Protein AF-A0A6B3F3P3-F1 (afdb_monomer_lite)

Radius of gyration: 19.7 Å; chains: 1; bounding box: 44×23×44 Å

Structure (mmCIF, N/CA/C/O backbone):
data_AF-A0A6B3F3P3-F1
#
_entry.id   AF-A0A6B3F3P3-F1
#
loop_
_atom_site.group_PDB
_atom_site.id
_atom_site.type_symbol
_atom_site.label_atom_id
_atom_site.label_alt_id
_atom_site.label_comp_id
_atom_site.label_asym_id
_atom_site.label_entity_id
_atom_site.label_seq_id
_atom_site.pdbx_PDB_ins_code
_atom_site.Cartn_x
_atom_site.Cartn_y
_atom_site.Cartn_z
_atom_site.occupancy
_atom_site.B_iso_or_equiv
_atom_site.auth_seq_id
_atom_site.auth_comp_id
_atom_site.auth_asym_id
_atom_site.auth_atom_id
_atom_site.pdbx_PDB_model_num
ATOM 1 N N . LEU A 1 1 ? -13.149 -5.753 15.448 1.00 90.19 1 LEU A N 1
ATOM 2 C CA . LEU A 1 1 ? -12.655 -4.437 14.979 1.00 90.19 1 LEU A CA 1
ATOM 3 C C . LEU A 1 1 ? -13.791 -3.504 14.551 1.00 90.19 1 LEU A C 1
ATOM 5 O O . LEU A 1 1 ? -13.904 -2.436 15.133 1.00 90.19 1 LEU A O 1
ATOM 9 N N . LEU A 1 2 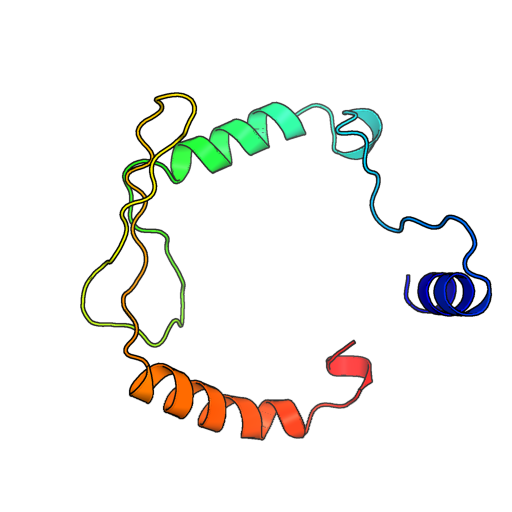? -14.680 -3.911 13.632 1.00 94.25 2 LEU A N 1
ATOM 10 C CA . LEU A 1 2 ? -15.716 -3.032 13.054 1.00 94.25 2 LEU A CA 1
ATOM 11 C C . LEU A 1 2 ? -16.612 -2.292 14.071 1.00 94.25 2 LEU A C 1
ATOM 13 O O . LEU A 1 2 ? -16.831 -1.096 13.925 1.00 94.25 2 LEU A O 1
ATOM 17 N N . ARG A 1 3 ? -17.099 -2.967 15.124 1.00 95.38 3 ARG A N 1
ATOM 18 C CA . ARG A 1 3 ? -17.947 -2.323 16.152 1.00 95.38 3 ARG A CA 1
ATOM 19 C C . ARG A 1 3 ? -17.211 -1.219 16.918 1.00 95.38 3 ARG A C 1
ATOM 21 O O . ARG A 1 3 ? -17.734 -0.120 17.037 1.00 95.38 3 ARG A O 1
ATOM 28 N N . ALA A 1 4 ? -15.990 -1.507 17.373 1.00 94.69 4 ALA A N 1
ATOM 29 C CA . ALA A 1 4 ? -15.160 -0.537 18.087 1.00 94.69 4 ALA A CA 1
ATOM 30 C C . ALA A 1 4 ? -14.804 0.666 17.197 1.00 94.69 4 ALA A C 1
ATOM 32 O O . ALA A 1 4 ? -14.849 1.804 17.653 1.00 94.69 4 ALA A O 1
ATOM 33 N N . ALA A 1 5 ? -14.539 0.430 15.906 1.00 96.38 5 ALA A N 1
ATOM 34 C CA . ALA A 1 5 ? -14.321 1.503 14.940 1.00 96.38 5 ALA A CA 1
ATOM 35 C C . ALA A 1 5 ? -15.572 2.385 14.752 1.00 96.38 5 ALA A C 1
ATOM 37 O O . ALA A 1 5 ? -15.458 3.608 14.729 1.00 96.38 5 ALA A O 1
ATOM 38 N N . ALA A 1 6 ? -16.769 1.792 14.657 1.00 96.56 6 ALA A N 1
ATOM 39 C CA . ALA A 1 6 ? -18.020 2.544 14.529 1.00 96.56 6 ALA A CA 1
ATOM 40 C C . ALA A 1 6 ? -18.298 3.431 15.756 1.00 96.56 6 ALA A C 1
ATOM 42 O O . ALA A 1 6 ? -18.685 4.590 15.611 1.00 96.56 6 ALA A O 1
ATOM 43 N N . GLU A 1 7 ? -18.046 2.913 16.958 1.00 97.56 7 GLU A N 1
ATOM 44 C CA . GLU A 1 7 ? -18.172 3.670 18.205 1.00 97.56 7 GLU A CA 1
ATOM 45 C C . GLU A 1 7 ? -17.151 4.809 18.294 1.00 97.56 7 GLU A C 1
ATOM 47 O O . GLU A 1 7 ? -17.512 5.936 18.636 1.00 97.56 7 GLU A O 1
ATOM 52 N N . ALA A 1 8 ? -15.895 4.561 17.917 1.00 97.50 8 ALA A N 1
ATOM 53 C CA . ALA A 1 8 ? -14.864 5.593 17.870 1.00 97.50 8 ALA A CA 1
ATOM 54 C C . ALA A 1 8 ? -15.211 6.724 16.887 1.00 97.50 8 ALA A C 1
ATOM 56 O O . ALA A 1 8 ? -14.997 7.893 17.195 1.00 97.50 8 ALA A O 1
ATOM 57 N N . ILE A 1 9 ? -15.796 6.408 15.726 1.00 97.56 9 ILE A N 1
ATOM 58 C CA . ILE A 1 9 ? -16.252 7.419 14.758 1.00 97.56 9 ILE A CA 1
ATOM 59 C C . ILE A 1 9 ? -17.398 8.261 15.337 1.00 97.56 9 ILE A C 1
ATOM 61 O O . ILE A 1 9 ? -17.395 9.483 15.177 1.00 97.56 9 ILE A O 1
ATOM 65 N N . ALA A 1 10 ? -18.357 7.624 16.017 1.00 98.12 10 ALA A N 1
ATOM 66 C CA . ALA A 1 10 ? -19.496 8.303 16.631 1.00 98.12 10 ALA A CA 1
ATOM 67 C C . ALA A 1 10 ? -19.088 9.207 17.806 1.00 98.12 10 ALA A C 1
ATOM 69 O O . ALA A 1 10 ? -19.578 10.326 17.930 1.00 98.12 10 ALA A O 1
ATOM 70 N N . THR A 1 11 ? -18.186 8.730 18.661 1.00 97.94 11 THR A N 1
ATOM 71 C CA . THR A 1 11 ? -17.779 9.424 19.895 1.00 97.94 11 THR A CA 1
ATOM 72 C C . THR A 1 11 ? -16.598 10.365 19.696 1.00 97.94 11 THR A C 1
ATOM 74 O O . THR A 1 11 ? -16.401 11.282 20.489 1.00 97.94 11 THR A O 1
ATOM 77 N N . ARG A 1 12 ? -15.805 10.142 18.641 1.00 97.25 12 ARG A N 1
ATOM 78 C CA . ARG A 1 12 ? -14.525 10.813 18.367 1.00 97.25 12 ARG A CA 1
ATOM 79 C C . ARG A 1 12 ? -13.499 10.676 19.499 1.00 97.25 12 ARG A C 1
ATOM 81 O O . ARG A 1 12 ? -12.592 11.500 19.604 1.00 97.25 12 ARG A O 1
ATOM 88 N N . GLY A 1 13 ? -13.635 9.643 20.332 1.00 95.56 13 GLY A N 1
ATOM 89 C CA . GLY A 1 13 ? -12.638 9.283 21.336 1.00 95.56 13 GLY A CA 1
ATOM 90 C C . GLY A 1 13 ? -11.366 8.710 20.707 1.00 95.56 13 GLY A C 1
ATOM 91 O O . GLY A 1 13 ? -11.342 8.339 19.531 1.00 95.56 13 GLY A O 1
ATOM 92 N N . PHE A 1 14 ? -10.297 8.617 21.499 1.00 95.19 14 PHE A N 1
ATOM 93 C CA . PHE A 1 14 ? -9.076 7.957 21.048 1.00 95.19 14 PHE A CA 1
ATOM 94 C C . PHE A 1 14 ? -9.321 6.458 20.840 1.00 95.19 14 PHE A C 1
ATOM 96 O O . PHE A 1 14 ? -9.777 5.755 21.741 1.00 95.19 14 PHE A O 1
ATOM 103 N N . HIS A 1 15 ? -8.983 5.968 19.651 1.00 96.31 15 HIS A N 1
ATOM 104 C CA . HIS A 1 15 ? -9.044 4.559 19.297 1.00 96.31 15 HIS A CA 1
ATOM 105 C C . HIS A 1 15 ? -7.985 4.252 18.238 1.00 96.31 15 HIS A C 1
ATOM 107 O O . HIS A 1 15 ? -7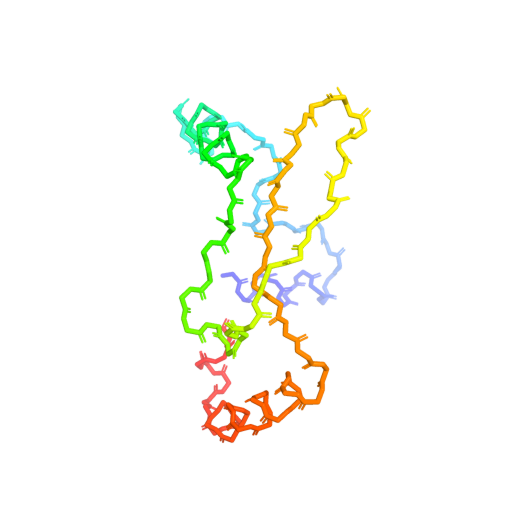.906 4.948 17.227 1.00 96.31 15 HIS A O 1
ATOM 113 N N . SER A 1 16 ? -7.225 3.172 18.434 1.00 95.62 16 SER A N 1
ATOM 114 C CA . SER A 1 16 ? -6.405 2.567 17.386 1.00 95.62 16 SER A CA 1
ATOM 115 C C . SER A 1 16 ? -6.558 1.050 17.421 1.00 95.62 16 SER A C 1
ATOM 117 O O . SER A 1 16 ? -6.344 0.420 18.456 1.00 95.62 16 SER A O 1
ATOM 119 N N . ALA A 1 17 ? -6.933 0.461 16.286 1.00 95.44 17 ALA A N 1
ATOM 120 C CA . ALA A 1 17 ? -7.002 -0.990 16.119 1.00 95.44 17 ALA A CA 1
ATOM 121 C C . ALA A 1 17 ? -5.617 -1.632 15.935 1.00 95.44 17 ALA A C 1
ATOM 123 O O . ALA A 1 17 ? -5.468 -2.834 16.148 1.00 95.44 17 ALA A O 1
ATOM 124 N N . TYR A 1 18 ? -4.623 -0.836 15.531 1.00 95.12 18 TYR A N 1
ATOM 125 C CA . TYR A 1 18 ? -3.287 -1.295 15.173 1.00 95.12 18 TYR A CA 1
ATOM 126 C C . TYR A 1 18 ? -2.257 -0.574 16.054 1.00 95.12 18 TYR A C 1
ATOM 128 O O . TYR A 1 18 ? -2.217 0.660 16.043 1.00 95.12 18 TYR A O 1
ATOM 136 N N . PRO A 1 19 ? -1.449 -1.294 16.850 1.00 93.94 19 PRO A N 1
ATOM 137 C CA . PRO A 1 19 ? -0.485 -0.654 17.738 1.00 93.94 19 PRO A CA 1
ATOM 138 C C . PRO A 1 19 ? 0.573 0.138 16.961 1.00 93.94 19 PRO A C 1
ATOM 140 O O . PRO A 1 19 ? 1.234 -0.391 16.072 1.00 93.94 19 PRO A O 1
ATOM 143 N N . GLU A 1 20 ? 0.761 1.401 17.327 1.00 94.00 20 GLU A N 1
ATOM 144 C CA . GLU A 1 20 ? 1.714 2.304 16.666 1.00 94.00 20 GLU A CA 1
ATOM 145 C C . GLU A 1 20 ? 3.177 2.034 17.048 1.00 94.00 20 GLU A C 1
ATOM 147 O O . GLU A 1 20 ? 4.088 2.298 16.267 1.00 94.00 20 GLU A O 1
ATOM 152 N N . SER A 1 21 ? 3.411 1.499 18.250 1.00 93.00 21 SER A N 1
ATOM 153 C CA . SER A 1 21 ? 4.756 1.205 18.737 1.00 93.00 21 SER A CA 1
ATOM 154 C C . SER A 1 21 ? 5.311 -0.024 18.021 1.00 93.00 21 SER A C 1
ATOM 156 O O . SER A 1 21 ? 4.687 -1.082 18.130 1.00 93.00 21 SER A O 1
ATOM 158 N N . PRO A 1 22 ? 6.501 0.037 17.390 1.00 90.56 22 PRO A N 1
ATOM 159 C CA . PRO A 1 22 ? 7.157 -1.115 16.764 1.00 90.56 22 PRO A CA 1
ATOM 160 C C . PRO A 1 22 ? 7.736 -2.095 17.807 1.00 90.56 22 PRO A C 1
ATOM 162 O O . PRO A 1 22 ? 8.762 -2.733 17.583 1.00 90.56 22 PRO A O 1
ATOM 165 N N . SER A 1 23 ? 7.111 -2.188 18.985 1.00 92.88 23 SER A N 1
ATOM 166 C CA . SER A 1 23 ? 7.563 -3.016 20.092 1.00 92.88 23 SER A CA 1
ATOM 167 C C . SER A 1 23 ? 7.569 -4.488 19.705 1.00 92.88 23 SER A C 1
ATOM 169 O O . SER A 1 23 ? 6.578 -5.033 19.213 1.00 92.88 23 SER A O 1
ATOM 171 N N . LYS A 1 24 ? 8.665 -5.162 20.046 1.00 92.56 24 LYS A N 1
ATOM 172 C CA . LYS A 1 24 ? 8.802 -6.613 19.923 1.00 92.56 24 LYS A CA 1
ATOM 173 C C . LYS A 1 24 ? 7.750 -7.377 20.725 1.00 92.56 24 LYS A C 1
ATOM 175 O O . LYS A 1 24 ? 7.312 -8.439 20.304 1.00 92.56 24 LYS A O 1
ATOM 180 N N . SER A 1 25 ? 7.261 -6.796 21.823 1.00 92.56 25 SER A N 1
ATOM 181 C CA . SER A 1 25 ? 6.148 -7.373 22.587 1.00 92.56 25 SER A CA 1
ATOM 182 C C . SER A 1 25 ? 4.834 -7.443 21.799 1.00 92.56 25 SER A C 1
ATOM 184 O O . SER A 1 25 ? 3.970 -8.243 22.140 1.00 92.56 25 SER A O 1
ATOM 186 N N . VAL A 1 26 ? 4.674 -6.610 20.765 1.00 91.88 26 VAL A N 1
ATOM 187 C CA . VAL A 1 26 ? 3.491 -6.578 19.897 1.00 91.88 26 VAL A CA 1
ATOM 188 C C . VAL A 1 26 ? 3.723 -7.404 18.637 1.00 91.88 26 VAL A C 1
ATOM 190 O O . VAL A 1 26 ? 2.875 -8.207 18.259 1.00 91.88 26 VAL A O 1
ATOM 193 N N . TYR A 1 27 ? 4.859 -7.182 17.977 1.00 93.50 27 TYR A N 1
ATOM 194 C CA . TYR A 1 27 ? 5.125 -7.718 16.642 1.00 93.50 27 TYR A CA 1
ATOM 195 C C . TYR A 1 27 ? 5.957 -9.009 16.647 1.00 93.50 27 TYR A C 1
ATOM 197 O O . TYR A 1 27 ? 6.057 -9.669 15.617 1.00 93.50 27 TYR A O 1
ATOM 205 N N . GLY A 1 28 ? 6.508 -9.402 17.796 1.00 94.81 28 GLY A N 1
ATOM 206 C CA . GLY A 1 28 ? 7.416 -10.536 17.952 1.00 94.81 28 GLY A CA 1
ATOM 207 C C . GLY A 1 28 ? 8.888 -10.119 17.927 1.00 94.81 28 GLY A C 1
ATOM 208 O O . GLY A 1 28 ? 9.266 -9.110 17.329 1.00 94.81 28 GLY A O 1
ATOM 209 N N . GLU A 1 29 ? 9.734 -10.919 18.576 1.00 95.69 29 GLU A N 1
ATOM 210 C CA . GL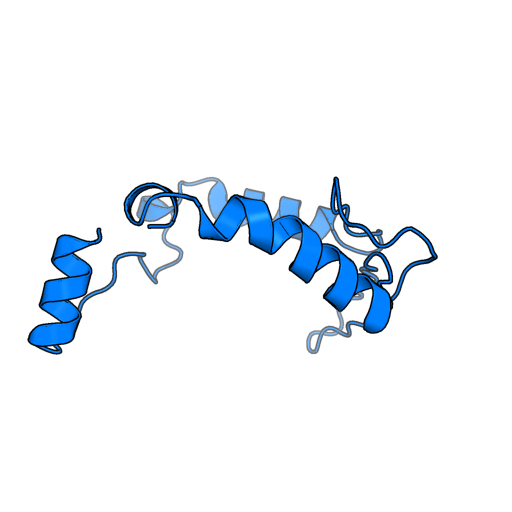U A 1 29 ? 11.154 -10.594 18.771 1.00 95.69 29 GLU A CA 1
ATOM 211 C C . GLU A 1 29 ? 11.944 -10.459 17.463 1.00 95.69 29 GLU A C 1
ATOM 213 O O . GLU A 1 29 ? 12.826 -9.603 17.353 1.00 95.69 29 GLU A O 1
ATOM 218 N N . GLU A 1 30 ? 11.590 -11.269 16.466 1.00 95.94 30 GLU A N 1
ATOM 219 C CA . GLU A 1 30 ? 12.276 -11.360 15.174 1.00 95.94 30 GLU A CA 1
ATOM 220 C C . GLU A 1 30 ? 11.707 -10.406 14.111 1.00 95.94 30 GLU A C 1
ATOM 222 O O . GLU A 1 30 ? 12.275 -10.284 13.023 1.00 95.94 30 GLU A O 1
ATOM 227 N N . ALA A 1 31 ? 10.591 -9.721 14.391 1.00 95.12 31 ALA A N 1
ATOM 228 C CA . ALA A 1 31 ? 9.887 -8.911 13.398 1.00 95.12 31 ALA A CA 1
ATOM 229 C C . ALA A 1 31 ? 10.719 -7.762 12.803 1.00 95.12 31 ALA A C 1
ATOM 231 O O . ALA A 1 31 ? 10.653 -7.584 11.584 1.00 95.12 31 ALA A O 1
ATOM 232 N N . PRO A 1 32 ? 11.535 -7.012 13.577 1.00 95.25 32 PRO A N 1
ATOM 233 C CA . PRO A 1 32 ? 12.378 -5.963 13.005 1.00 95.25 32 PRO A CA 1
ATOM 234 C C . PRO A 1 32 ? 13.357 -6.505 11.957 1.00 95.25 32 PRO A C 1
ATOM 236 O O . PRO A 1 32 ? 13.444 -5.980 10.847 1.00 95.25 32 PRO A O 1
ATOM 239 N N . GLU A 1 33 ? 14.043 -7.604 12.274 1.00 97.00 33 GLU A N 1
ATOM 240 C CA . GLU A 1 33 ? 15.024 -8.204 11.369 1.00 97.00 33 GLU A CA 1
ATOM 241 C C . GLU A 1 33 ? 14.352 -8.875 10.167 1.00 97.00 33 GLU A C 1
ATOM 243 O O . GLU A 1 33 ? 14.845 -8.786 9.043 1.00 97.00 33 GLU A O 1
ATOM 248 N N . ALA A 1 34 ? 13.210 -9.539 10.375 1.00 97.38 34 ALA A N 1
ATOM 249 C CA . ALA A 1 34 ? 12.431 -10.127 9.291 1.00 97.38 34 ALA A CA 1
ATOM 250 C C . ALA A 1 34 ? 11.921 -9.056 8.315 1.00 97.38 34 ALA A C 1
ATOM 252 O O . ALA A 1 34 ? 12.005 -9.253 7.101 1.00 97.38 34 ALA A O 1
ATOM 253 N N . GLY A 1 35 ? 11.455 -7.914 8.830 1.00 97.31 35 GLY A N 1
ATOM 254 C CA . GLY A 1 35 ? 11.034 -6.767 8.027 1.00 97.31 35 GLY A CA 1
ATOM 255 C C . GLY A 1 35 ? 12.183 -6.181 7.211 1.00 97.31 35 GLY A C 1
ATOM 256 O O . GLY A 1 35 ? 12.032 -5.956 6.010 1.00 97.31 35 GLY A O 1
ATOM 257 N N . GLU A 1 36 ? 13.359 -6.015 7.821 1.00 97.75 36 GLU A N 1
ATOM 258 C CA . GLU A 1 36 ? 14.553 -5.560 7.106 1.00 97.75 36 GLU A CA 1
ATOM 259 C C . GLU A 1 36 ? 14.966 -6.542 6.002 1.00 97.75 36 GLU A C 1
ATOM 261 O O . GLU A 1 36 ? 15.226 -6.124 4.873 1.00 97.75 36 GLU A O 1
ATOM 266 N N . ARG A 1 37 ? 14.985 -7.852 6.283 1.00 98.31 37 ARG A N 1
ATOM 267 C CA . ARG A 1 37 ? 15.285 -8.881 5.272 1.00 98.31 37 ARG A CA 1
ATOM 268 C C . ARG A 1 37 ? 14.284 -8.851 4.118 1.00 98.31 37 ARG A C 1
ATOM 270 O O . ARG A 1 37 ? 14.699 -8.922 2.962 1.00 98.31 37 ARG A O 1
ATOM 277 N N . ALA A 1 38 ? 12.992 -8.720 4.416 1.00 97.88 38 ALA A N 1
ATOM 278 C CA . ALA A 1 38 ? 11.945 -8.625 3.403 1.00 97.88 38 ALA A CA 1
ATOM 279 C C . ALA A 1 38 ? 12.117 -7.375 2.527 1.00 97.88 38 ALA A C 1
ATOM 281 O O . ALA A 1 38 ? 12.080 -7.481 1.304 1.00 97.88 38 ALA A O 1
ATOM 282 N N . PHE A 1 39 ? 12.386 -6.213 3.131 1.00 97.81 39 PHE A N 1
ATOM 283 C CA . PHE A 1 39 ? 12.674 -4.976 2.403 1.00 97.81 39 PHE A CA 1
ATOM 284 C C . PHE A 1 39 ? 13.912 -5.112 1.512 1.00 97.81 39 PHE A C 1
ATOM 286 O O . PHE A 1 39 ? 13.848 -4.826 0.318 1.00 97.81 39 PHE A O 1
ATOM 293 N N . ARG A 1 40 ? 15.028 -5.599 2.066 1.00 97.69 40 ARG A N 1
ATOM 294 C CA . ARG A 1 40 ? 16.280 -5.786 1.320 1.00 97.69 40 ARG A CA 1
ATOM 295 C C . ARG A 1 40 ? 16.121 -6.746 0.157 1.00 97.69 40 ARG A C 1
ATOM 297 O O . ARG A 1 40 ? 16.759 -6.543 -0.868 1.00 97.69 40 ARG A O 1
ATOM 304 N N . ALA A 1 41 ? 15.272 -7.763 0.301 1.00 97.81 41 ALA A N 1
ATOM 305 C CA . ALA A 1 41 ? 14.969 -8.651 -0.802 1.00 97.81 41 ALA A CA 1
ATOM 306 C C . ALA A 1 41 ? 14.381 -7.862 -1.981 1.00 97.81 41 ALA A C 1
ATOM 308 O O . ALA A 1 41 ? 14.767 -8.120 -3.103 1.00 97.81 41 ALA A O 1
ATOM 309 N N . LEU A 1 42 ? 13.516 -6.871 -1.774 1.00 97.19 42 LEU A N 1
ATOM 310 C CA . LEU A 1 42 ? 12.882 -6.143 -2.882 1.00 97.19 42 LEU A CA 1
ATOM 311 C C . LEU A 1 42 ? 13.846 -5.273 -3.707 1.00 97.19 42 LEU A C 1
ATOM 313 O O . LEU A 1 42 ? 13.537 -4.976 -4.859 1.00 97.19 42 LEU A O 1
ATOM 317 N N . LEU A 1 43 ? 14.988 -4.874 -3.144 1.00 97.81 43 LEU A N 1
ATOM 318 C CA . LEU A 1 43 ? 15.924 -3.945 -3.779 1.00 97.81 43 LEU A CA 1
ATOM 319 C C . LEU A 1 43 ? 16.515 -4.506 -5.072 1.00 97.81 43 LEU A C 1
ATOM 321 O O . LEU A 1 43 ? 16.852 -5.681 -5.151 1.00 97.81 43 LEU A O 1
ATOM 325 N N . GLU A 1 44 ? 16.705 -3.625 -6.054 1.00 96.94 44 GLU A N 1
ATOM 326 C CA . GLU A 1 44 ? 17.335 -3.902 -7.351 1.00 96.94 44 GLU A CA 1
ATOM 327 C C . GLU A 1 44 ? 16.633 -4.995 -8.173 1.00 96.94 44 GLU A C 1
ATOM 329 O O . GLU A 1 44 ? 17.237 -5.596 -9.064 1.00 96.94 44 GLU A O 1
ATOM 334 N N . ARG A 1 45 ? 15.353 -5.261 -7.885 1.00 95.44 45 ARG A N 1
ATOM 335 C CA . ARG A 1 45 ? 14.565 -6.304 -8.542 1.00 95.44 45 ARG A CA 1
ATOM 336 C C . ARG A 1 45 ? 13.202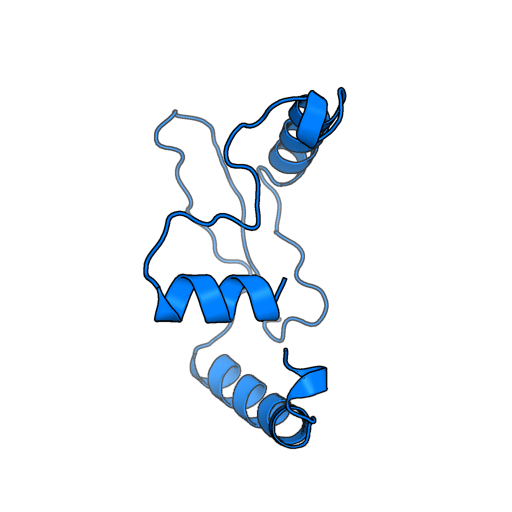 -5.789 -9.004 1.00 95.44 45 ARG A C 1
ATOM 338 O O . ARG A 1 45 ? 12.660 -4.843 -8.429 1.00 95.44 45 ARG A O 1
ATOM 345 N N . PRO A 1 46 ? 12.606 -6.431 -10.020 1.00 94.81 46 PRO A N 1
ATOM 346 C CA . PRO A 1 46 ? 11.184 -6.293 -10.283 1.00 94.81 46 PRO A CA 1
ATOM 347 C C . PRO A 1 46 ? 10.357 -6.738 -9.070 1.00 94.81 46 PRO A C 1
ATOM 349 O O . PRO A 1 46 ? 10.650 -7.752 -8.433 1.00 94.81 46 PRO A O 1
ATOM 352 N N . PHE A 1 47 ? 9.321 -5.972 -8.749 1.00 94.81 47 PHE A N 1
ATOM 353 C CA . PHE A 1 47 ? 8.312 -6.326 -7.769 1.00 94.81 47 PHE A CA 1
ATOM 354 C C . PHE A 1 47 ? 7.254 -7.199 -8.444 1.00 94.81 47 PHE A C 1
ATOM 356 O O . PHE A 1 47 ? 6.536 -6.760 -9.346 1.00 94.81 47 PHE A O 1
ATOM 363 N N . GLU A 1 48 ? 7.147 -8.439 -7.984 1.00 91.38 48 GLU A N 1
ATOM 364 C CA . GLU A 1 48 ? 6.204 -9.414 -8.520 1.00 91.38 48 GLU A CA 1
ATOM 365 C C . GLU A 1 48 ? 4.768 -9.077 -8.092 1.00 91.38 48 GLU A C 1
ATOM 367 O O . GLU A 1 48 ? 4.449 -9.039 -6.902 1.00 91.38 48 GLU A O 1
ATOM 372 N N . LEU A 1 49 ? 3.879 -8.878 -9.068 1.00 91.50 49 LEU A N 1
ATOM 373 C CA . LEU A 1 49 ? 2.435 -8.743 -8.851 1.00 91.50 49 LEU A CA 1
ATOM 374 C C . LEU A 1 49 ? 1.694 -9.849 -9.614 1.00 91.50 49 LEU A C 1
ATOM 376 O O . LEU A 1 49 ? 1.257 -9.635 -10.748 1.00 91.50 49 LEU A O 1
ATOM 380 N N . PRO A 1 50 ? 1.538 -11.045 -9.017 1.00 90.38 50 PRO A N 1
ATOM 381 C CA . PRO A 1 50 ? 0.837 -12.149 -9.659 1.00 90.38 50 PRO A CA 1
ATOM 382 C C . PRO A 1 50 ? -0.602 -11.773 -10.028 1.00 90.38 50 PRO A C 1
ATOM 384 O O . PRO A 1 50 ? -1.348 -11.237 -9.210 1.00 90.38 50 PRO A O 1
ATOM 387 N N . GLY A 1 51 ? -1.002 -12.065 -11.267 1.00 87.19 51 GLY A N 1
ATOM 388 C CA . GLY A 1 51 ? -2.336 -11.732 -11.779 1.00 87.19 51 GLY A CA 1
ATOM 389 C C . GLY A 1 51 ? -2.533 -10.255 -12.139 1.00 87.19 51 GLY A C 1
ATOM 390 O O . GLY A 1 51 ? -3.654 -9.849 -12.449 1.00 87.19 51 GLY A O 1
ATOM 391 N N . HIS A 1 52 ? -1.472 -9.444 -12.110 1.00 90.56 52 HIS A N 1
ATOM 392 C CA . HIS A 1 52 ? -1.516 -8.078 -12.613 1.00 90.56 52 HIS A CA 1
ATOM 393 C C . HIS A 1 52 ? -1.657 -8.072 -14.146 1.00 90.56 52 HIS A C 1
ATOM 395 O O . HIS A 1 52 ? -0.937 -8.805 -14.819 1.00 90.56 52 HIS A O 1
ATOM 401 N N . PRO A 1 53 ? -2.548 -7.241 -14.720 1.00 88.19 53 PRO A N 1
ATOM 402 C CA . PRO A 1 53 ? -2.824 -7.247 -16.160 1.00 88.19 53 PRO A CA 1
ATOM 403 C C . PRO A 1 53 ? -1.712 -6.620 -17.009 1.00 88.19 53 PRO A C 1
ATOM 405 O O . PRO A 1 53 ? -1.746 -6.717 -18.225 1.00 88.19 53 PRO A O 1
ATOM 408 N N . GLY A 1 54 ? -0.760 -5.918 -16.392 1.00 78.69 54 GLY A N 1
ATOM 409 C CA . GLY A 1 54 ? 0.344 -5.289 -17.110 1.00 78.69 54 GLY A CA 1
ATOM 410 C C . GLY A 1 54 ? 1.389 -6.316 -17.530 1.00 78.69 54 GLY A C 1
ATOM 411 O O . GLY A 1 54 ? 2.104 -6.828 -16.673 1.00 78.69 54 GLY A O 1
ATOM 412 N N . GLU A 1 55 ? 1.493 -6.579 -18.832 1.00 66.94 55 GLU A N 1
ATOM 413 C CA . GLU A 1 55 ? 2.410 -7.584 -19.400 1.00 66.94 55 GLU A CA 1
ATOM 414 C C . GLU A 1 55 ? 3.611 -6.969 -20.150 1.00 66.94 55 GLU A C 1
ATOM 416 O O . GLU A 1 55 ? 4.571 -7.666 -20.477 1.00 66.94 55 GLU A O 1
ATOM 421 N N . ALA A 1 56 ? 3.606 -5.656 -20.417 1.00 66.19 56 ALA A N 1
ATOM 422 C CA . ALA A 1 56 ? 4.578 -5.014 -21.308 1.00 66.19 56 ALA A CA 1
ATOM 42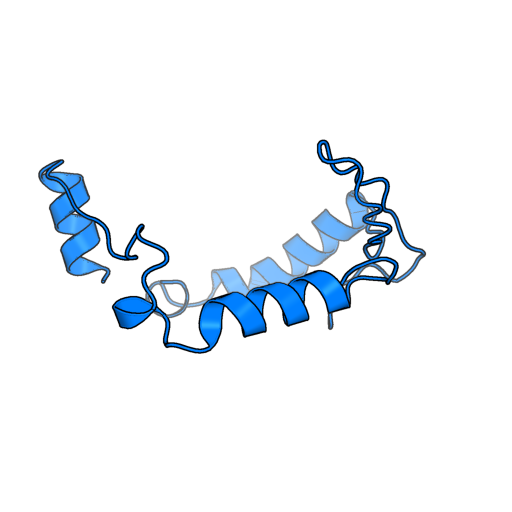3 C C . ALA A 1 56 ? 5.544 -4.062 -20.578 1.00 66.19 56 ALA A C 1
ATOM 425 O O . ALA A 1 56 ? 5.339 -2.846 -20.525 1.00 66.19 56 ALA A O 1
ATOM 426 N N . GLY A 1 57 ? 6.657 -4.619 -20.098 1.00 79.62 57 GLY A N 1
ATOM 427 C CA . GLY A 1 57 ? 7.796 -3.872 -19.558 1.00 79.62 57 GLY A CA 1
ATOM 428 C C . GLY A 1 57 ? 7.657 -3.475 -18.088 1.00 79.62 57 GLY A C 1
ATOM 429 O O . GLY A 1 57 ? 6.605 -3.631 -17.470 1.00 79.62 57 GLY A O 1
ATOM 430 N N . ALA A 1 58 ? 8.746 -2.949 -17.532 1.00 89.75 58 ALA A N 1
ATOM 431 C CA . ALA A 1 58 ? 8.820 -2.512 -16.145 1.00 89.75 58 ALA A CA 1
ATOM 432 C C . ALA A 1 58 ? 9.070 -0.999 -16.061 1.00 89.75 58 ALA A C 1
ATOM 434 O O . ALA A 1 58 ? 9.717 -0.416 -16.935 1.00 89.75 58 ALA A O 1
ATOM 435 N N . VAL A 1 59 ? 8.538 -0.360 -15.023 1.00 94.12 59 VAL A N 1
ATOM 436 C CA . VAL A 1 59 ? 8.747 1.060 -14.709 1.00 94.12 59 VAL A CA 1
ATOM 437 C C . VAL A 1 59 ? 9.215 1.200 -13.267 1.00 94.12 59 VAL A C 1
ATOM 439 O O . VAL A 1 59 ? 8.738 0.483 -12.397 1.00 94.12 59 VAL A O 1
ATOM 442 N N . GLY A 1 60 ? 10.128 2.119 -12.990 1.00 94.75 60 GLY A N 1
ATOM 443 C CA . GLY A 1 60 ? 10.600 2.379 -11.634 1.00 94.75 60 GLY A CA 1
ATOM 444 C C . GLY A 1 60 ? 11.738 3.384 -11.655 1.00 94.75 60 GLY A C 1
ATOM 445 O O . GLY A 1 60 ? 12.649 3.253 -12.467 1.00 94.75 60 GLY A O 1
ATOM 446 N N . ASP A 1 61 ? 11.644 4.395 -10.799 1.00 96.25 61 ASP A N 1
ATOM 447 C CA . ASP A 1 61 ? 12.660 5.443 -10.637 1.00 96.25 61 ASP A CA 1
ATOM 448 C C . ASP A 1 61 ? 12.649 5.971 -9.191 1.00 96.25 61 ASP A C 1
ATOM 450 O O . ASP A 1 61 ? 12.752 7.163 -8.913 1.00 96.25 61 ASP A O 1
ATOM 454 N N . GLU A 1 62 ? 12.403 5.068 -8.238 1.00 97.69 62 GLU A N 1
ATOM 455 C CA . GLU A 1 62 ? 12.347 5.421 -6.823 1.00 97.69 62 GLU A CA 1
ATOM 456 C C . GLU A 1 62 ? 13.751 5.742 -6.304 1.00 97.69 62 GLU A C 1
ATOM 458 O O . GLU A 1 62 ? 14.680 4.933 -6.409 1.00 97.69 62 GLU A O 1
ATOM 463 N N . VAL A 1 63 ? 13.891 6.916 -5.689 1.00 97.50 63 VAL A N 1
ATOM 464 C CA . VAL A 1 63 ? 15.148 7.391 -5.107 1.00 97.50 63 VAL A CA 1
ATOM 465 C C . VAL A 1 63 ? 14.978 7.531 -3.601 1.00 97.50 63 VAL A C 1
ATOM 467 O O . VAL A 1 63 ? 14.111 8.264 -3.127 1.00 97.50 63 VAL A O 1
ATOM 470 N N . SER A 1 64 ? 15.823 6.837 -2.835 1.00 97.31 64 SER A N 1
ATOM 471 C CA . SER A 1 64 ? 15.830 6.992 -1.382 1.00 97.31 64 SER A CA 1
ATOM 472 C C . SER A 1 64 ? 16.436 8.343 -0.993 1.00 97.31 64 SER A C 1
ATOM 474 O O . SER A 1 64 ? 17.570 8.630 -1.391 1.00 97.31 64 SER A O 1
ATOM 476 N N . PRO A 1 65 ? 15.772 9.136 -0.133 1.00 97.69 65 PRO A N 1
ATOM 477 C CA . PRO A 1 65 ? 16.366 10.354 0.415 1.00 97.69 65 PRO A CA 1
ATOM 478 C C . PRO A 1 65 ? 17.557 10.064 1.346 1.00 97.69 65 PRO A C 1
ATOM 480 O O . PRO A 1 65 ? 18.337 10.964 1.640 1.00 97.69 65 PRO A O 1
ATOM 483 N N . TYR A 1 66 ? 17.729 8.813 1.786 1.00 96.94 66 TYR A N 1
ATOM 484 C CA . TYR A 1 66 ? 18.847 8.371 2.625 1.00 96.94 66 TYR A CA 1
ATOM 485 C C . TYR A 1 66 ? 20.050 7.855 1.814 1.00 96.94 66 TYR A C 1
ATOM 487 O O . TYR A 1 66 ? 20.983 7.300 2.388 1.00 96.94 66 TYR A O 1
ATOM 495 N N . GLY A 1 67 ? 20.035 7.991 0.482 1.00 93.62 67 GLY A N 1
ATOM 496 C CA . GLY A 1 67 ? 21.154 7.614 -0.393 1.00 93.62 67 GLY A CA 1
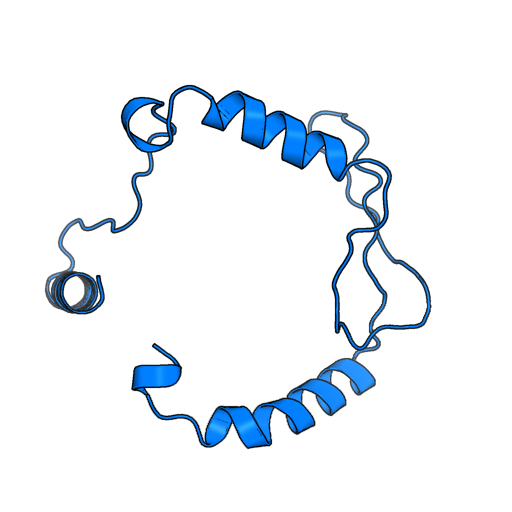ATOM 497 C C . GLY A 1 67 ? 21.260 6.119 -0.722 1.00 93.62 67 GLY A C 1
ATOM 498 O O . GLY A 1 67 ? 22.135 5.722 -1.488 1.00 93.62 67 GLY A O 1
ATOM 499 N N . LEU A 1 68 ? 20.365 5.281 -0.189 1.00 95.50 68 LEU A N 1
ATOM 500 C CA . LEU A 1 68 ? 20.269 3.865 -0.553 1.00 95.50 68 LEU A CA 1
ATOM 501 C C . LEU A 1 68 ? 19.706 3.710 -1.975 1.00 95.50 68 LEU A C 1
ATOM 503 O O . LEU A 1 68 ? 18.642 4.247 -2.289 1.00 95.50 68 LEU A O 1
ATOM 507 N N . ARG A 1 69 ? 20.362 2.914 -2.825 1.00 96.25 69 ARG A N 1
ATOM 508 C CA . ARG A 1 69 ? 19.807 2.567 -4.139 1.00 96.25 69 ARG A CA 1
ATOM 509 C C . ARG A 1 69 ? 18.630 1.605 -3.971 1.00 96.25 69 ARG A C 1
ATOM 511 O O . ARG A 1 69 ? 18.811 0.512 -3.445 1.00 96.25 69 ARG A O 1
ATOM 518 N N . LEU A 1 70 ? 17.443 2.012 -4.427 1.00 97.75 70 LEU A N 1
ATOM 519 C CA . LEU A 1 70 ? 16.242 1.172 -4.374 1.00 97.75 70 LEU A CA 1
ATOM 520 C C . LEU A 1 70 ? 16.164 0.244 -5.581 1.00 97.75 70 LEU A C 1
ATOM 522 O O . LEU A 1 70 ? 16.119 -0.967 -5.413 1.00 97.75 70 LEU A O 1
ATOM 526 N N . GLY A 1 71 ? 16.189 0.797 -6.797 1.00 97.31 71 GLY A N 1
ATOM 527 C CA . GLY A 1 71 ? 16.217 0.008 -8.034 1.00 97.31 71 GLY A CA 1
ATOM 528 C C . GLY A 1 71 ? 15.028 -0.943 -8.214 1.00 97.31 71 GLY A C 1
ATOM 529 O O . GLY A 1 71 ? 15.142 -1.899 -8.978 1.00 97.31 71 GLY A O 1
ATOM 530 N N . ILE A 1 72 ? 13.925 -0.705 -7.501 1.00 97.75 72 ILE A N 1
ATOM 531 C CA . ILE A 1 72 ? 12.701 -1.496 -7.600 1.00 97.75 72 ILE A CA 1
ATOM 532 C C . ILE A 1 72 ? 11.968 -1.071 -8.869 1.00 97.75 72 ILE A C 1
ATOM 534 O O . ILE A 1 72 ? 11.863 0.119 -9.175 1.00 97.75 72 ILE A O 1
ATOM 538 N N . THR A 1 73 ? 11.474 -2.047 -9.624 1.00 96.50 73 THR A N 1
ATOM 539 C CA . THR A 1 73 ? 10.652 -1.792 -10.813 1.00 96.50 73 THR A CA 1
ATOM 540 C C . THR A 1 73 ? 9.335 -2.546 -10.723 1.00 96.50 73 THR A C 1
ATOM 542 O O . THR A 1 73 ? 9.241 -3.569 -10.061 1.00 96.50 73 THR A O 1
ATOM 545 N N . TYR A 1 74 ? 8.304 -2.042 -11.382 1.00 95.31 74 TYR A N 1
ATOM 546 C CA . TYR A 1 74 ? 6.933 -2.530 -11.286 1.00 95.31 74 TYR A CA 1
ATOM 547 C C . TYR A 1 74 ? 6.393 -2.826 -12.687 1.00 95.31 74 TYR A C 1
ATOM 549 O O . TYR A 1 74 ? 6.774 -2.130 -13.636 1.00 95.31 74 TYR A O 1
ATOM 557 N N . PRO A 1 75 ? 5.499 -3.817 -12.854 1.00 94.31 75 PRO A N 1
ATOM 558 C CA . PRO A 1 75 ? 4.899 -4.106 -14.150 1.00 94.31 75 PRO A CA 1
ATOM 559 C C . PRO A 1 75 ? 4.141 -2.884 -14.669 1.00 94.31 75 PRO A C 1
ATOM 561 O O . PRO A 1 75 ? 3.285 -2.308 -13.992 1.00 94.31 75 PRO A O 1
ATOM 564 N N . LYS A 1 76 ? 4.456 -2.473 -15.895 1.00 94.06 76 LYS A N 1
ATOM 565 C CA . LYS A 1 76 ? 3.829 -1.316 -16.526 1.00 94.06 76 LYS A CA 1
ATOM 566 C C . LYS A 1 76 ? 2.391 -1.643 -16.916 1.00 94.06 76 LYS A C 1
ATOM 568 O O . LYS A 1 76 ? 2.134 -2.648 -17.570 1.00 94.06 76 LYS A O 1
ATOM 573 N N . LEU A 1 77 ? 1.467 -0.740 -16.595 1.00 93.31 77 LEU A N 1
ATOM 574 C CA . LEU A 1 77 ? 0.067 -0.839 -17.001 1.00 93.31 77 LEU A CA 1
ATOM 575 C C . LEU A 1 77 ? -0.402 0.459 -17.652 1.00 93.31 77 LEU A C 1
ATOM 577 O O . LEU A 1 77 ? -0.283 1.544 -17.080 1.00 93.31 77 LEU A O 1
ATOM 581 N N . GLY A 1 78 ? -0.946 0.357 -18.863 1.00 92.88 78 GLY A N 1
ATOM 582 C CA . GLY A 1 78 ? -1.510 1.509 -19.558 1.00 92.88 78 GLY A CA 1
ATOM 583 C C . GLY A 1 78 ? -2.827 1.957 -18.922 1.00 92.88 78 GLY A C 1
ATOM 584 O O . GLY A 1 78 ? -3.663 1.135 -18.561 1.00 92.88 78 GLY A O 1
ATOM 585 N N . ALA A 1 79 ? -3.081 3.267 -18.853 1.00 94.00 79 ALA A N 1
ATOM 586 C CA . ALA A 1 79 ? -4.293 3.796 -18.215 1.00 94.00 79 ALA A CA 1
ATOM 587 C C . ALA A 1 79 ? -5.605 3.233 -18.806 1.00 94.00 79 ALA A C 1
ATOM 589 O O . ALA A 1 79 ? -6.539 2.917 -18.071 1.00 94.00 79 ALA A O 1
ATOM 590 N N . ARG A 1 80 ? -5.686 3.069 -20.136 1.00 94.62 80 ARG A N 1
ATOM 591 C CA . ARG A 1 80 ? -6.874 2.492 -20.797 1.00 94.62 80 ARG A CA 1
ATOM 592 C C . ARG A 1 80 ? -7.101 1.033 -20.401 1.00 94.62 80 ARG A C 1
ATOM 594 O O . ARG A 1 80 ? -8.240 0.640 -20.164 1.00 94.62 80 ARG A O 1
ATOM 601 N N . GLU A 1 81 ? -6.023 0.266 -20.315 1.00 93.38 81 GLU A N 1
ATOM 602 C CA . GLU A 1 81 ? -6.041 -1.136 -19.908 1.00 93.38 81 GLU A CA 1
ATOM 603 C C . GLU A 1 81 ? -6.415 -1.275 -18.431 1.00 93.38 81 GLU A C 1
ATOM 605 O O . GLU A 1 81 ? -7.326 -2.031 -18.107 1.00 93.38 81 GLU A O 1
ATOM 610 N N . ALA A 1 82 ? -5.834 -0.449 -17.553 1.00 93.50 82 ALA A N 1
ATOM 611 C CA . ALA A 1 82 ? -6.203 -0.383 -16.141 1.00 93.50 82 ALA A CA 1
ATOM 612 C C . ALA A 1 82 ? -7.711 -0.162 -15.957 1.00 93.50 82 ALA A C 1
ATOM 614 O O . ALA A 1 82 ? -8.375 -0.898 -15.225 1.00 93.50 82 ALA A O 1
ATOM 615 N N . VAL A 1 83 ? -8.279 0.818 -16.668 1.00 96.12 83 VAL A N 1
ATOM 616 C CA . VAL A 1 83 ? -9.718 1.110 -16.615 1.00 96.12 83 VAL A CA 1
ATOM 617 C C . VAL A 1 83 ? -10.547 -0.059 -17.153 1.00 96.12 83 VAL A C 1
ATOM 619 O O . VAL A 1 83 ? -11.589 -0.382 -16.579 1.00 96.12 83 VAL A O 1
ATOM 622 N N . ALA A 1 84 ? -10.120 -0.694 -18.246 1.00 95.62 84 ALA A N 1
ATOM 623 C CA . ALA A 1 84 ? -10.827 -1.832 -18.826 1.00 95.62 84 ALA A CA 1
ATOM 624 C C . ALA A 1 84 ? -10.847 -3.036 -17.868 1.00 95.62 84 ALA A C 1
ATOM 626 O O . ALA A 1 84 ? -11.925 -3.564 -17.574 1.00 95.62 84 ALA A O 1
ATOM 627 N N . THR A 1 85 ? -9.691 -3.410 -17.317 1.00 94.50 85 THR A N 1
ATOM 628 C CA . THR A 1 85 ? -9.554 -4.525 -16.372 1.00 94.50 85 THR A CA 1
ATOM 629 C C . THR A 1 85 ? -10.321 -4.257 -15.078 1.00 94.50 85 THR A C 1
ATOM 631 O O . THR A 1 85 ? -11.080 -5.116 -14.625 1.00 94.50 85 THR A O 1
ATOM 634 N N . ALA A 1 86 ? -10.249 -3.037 -14.534 1.00 95.38 86 ALA A N 1
ATOM 635 C CA . ALA A 1 86 ? -11.025 -2.648 -13.356 1.00 95.38 86 ALA A CA 1
ATOM 636 C C . ALA A 1 86 ? -12.542 -2.739 -13.601 1.00 95.38 86 ALA A C 1
ATOM 638 O O . ALA A 1 86 ? -13.283 -3.264 -12.766 1.00 95.38 86 ALA A O 1
ATOM 639 N N . LYS A 1 87 ? -13.029 -2.290 -14.769 1.00 96.44 87 LYS A N 1
ATOM 640 C CA . LYS A 1 87 ? -14.449 -2.415 -15.145 1.00 96.44 87 LYS A CA 1
ATOM 641 C C . LYS A 1 87 ? -14.891 -3.871 -15.265 1.00 96.44 87 LYS A C 1
ATOM 643 O O . LYS A 1 87 ? -16.026 -4.188 -14.900 1.00 96.44 87 LYS A O 1
ATOM 648 N N . ALA A 1 88 ? -14.032 -4.747 -15.784 1.00 95.62 88 ALA A N 1
ATOM 649 C CA . ALA A 1 88 ? -14.318 -6.173 -15.878 1.00 95.62 88 ALA A CA 1
ATOM 650 C C . ALA A 1 88 ? -14.422 -6.813 -14.482 1.00 95.62 88 ALA A C 1
ATOM 652 O O . ALA A 1 88 ? -15.463 -7.396 -14.163 1.00 95.62 88 ALA A O 1
ATOM 653 N N . ALA A 1 89 ? -13.413 -6.613 -13.628 1.00 94.50 89 ALA A N 1
ATOM 654 C CA . ALA A 1 89 ? -13.379 -7.128 -12.256 1.00 94.50 89 ALA A CA 1
ATOM 655 C C . ALA A 1 89 ? -14.551 -6.603 -11.403 1.00 94.50 89 ALA A C 1
ATOM 657 O O . ALA A 1 89 ? -15.208 -7.355 -10.673 1.00 94.50 89 ALA A O 1
ATOM 658 N N . GLY A 1 90 ? -14.899 -5.324 -11.574 1.00 95.81 90 GLY A N 1
ATOM 659 C CA . GLY A 1 90 ? -15.983 -4.661 -10.853 1.00 95.81 90 GLY A CA 1
ATOM 660 C C . GLY A 1 90 ? -17.360 -5.312 -11.029 1.00 95.81 90 GLY A C 1
ATOM 661 O O . GLY A 1 90 ? -18.223 -5.154 -10.166 1.00 95.81 90 GLY A O 1
ATOM 662 N N . ARG A 1 91 ? -17.603 -6.077 -12.108 1.00 95.12 91 ARG A N 1
ATOM 663 C CA . ARG A 1 91 ? -18.895 -6.763 -12.312 1.00 95.12 91 ARG A CA 1
ATOM 664 C C . ARG A 1 91 ? -19.144 -7.834 -11.258 1.00 95.12 91 ARG A C 1
ATOM 666 O O . ARG A 1 91 ? -20.260 -7.916 -10.752 1.00 95.12 91 ARG A O 1
ATOM 673 N N . ALA A 1 92 ? -18.135 -8.656 -10.972 1.00 95.00 92 ALA A N 1
ATOM 674 C CA . ALA A 1 92 ? -18.224 -9.688 -9.947 1.00 95.00 92 ALA A CA 1
ATOM 675 C C . ALA A 1 92 ? -18.193 -9.054 -8.557 1.00 95.00 92 ALA A C 1
ATOM 677 O O . ALA A 1 92 ? -19.065 -9.336 -7.739 1.00 95.00 92 ALA A O 1
ATOM 678 N N . TRP A 1 93 ? -17.271 -8.112 -8.348 1.00 96.38 93 TRP A N 1
ATOM 679 C CA . TRP A 1 93 ? -17.113 -7.431 -7.068 1.00 96.38 93 TRP A CA 1
ATOM 680 C C . TRP A 1 93 ? -18.372 -6.687 -6.610 1.00 96.38 93 TRP A C 1
ATOM 682 O O . TRP A 1 93 ? -18.746 -6.756 -5.448 1.00 96.38 93 TRP A O 1
ATOM 692 N N . ARG A 1 94 ? -19.109 -6.036 -7.518 1.00 96.00 94 ARG A N 1
ATOM 693 C CA . ARG A 1 94 ? -20.365 -5.351 -7.165 1.00 96.00 94 ARG A CA 1
ATOM 694 C C . ARG A 1 94 ? -21.435 -6.297 -6.605 1.00 96.00 94 ARG A C 1
ATOM 696 O O . ARG A 1 94 ? -22.295 -5.853 -5.854 1.00 96.00 94 ARG A O 1
ATOM 703 N N . ARG A 1 95 ? -21.419 -7.576 -6.993 1.00 96.44 95 ARG A N 1
ATOM 704 C CA . ARG A 1 95 ? -22.424 -8.566 -6.572 1.00 96.44 95 ARG A CA 1
ATOM 705 C C . ARG A 1 95 ? -22.109 -9.222 -5.228 1.00 96.44 95 ARG A C 1
ATOM 707 O O . ARG A 1 95 ? -22.933 -9.992 -4.749 1.00 96.44 95 ARG A O 1
ATOM 714 N N . THR A 1 96 ? -20.946 -8.959 -4.635 1.00 97.31 96 THR A N 1
ATOM 715 C CA . THR A 1 96 ? -20.611 -9.501 -3.312 1.00 97.31 96 THR A CA 1
ATOM 716 C C . THR A 1 96 ? -21.508 -8.885 -2.233 1.00 97.31 96 THR A C 1
ATOM 718 O O . THR A 1 96 ? -22.081 -7.806 -2.426 1.00 97.31 96 THR A O 1
ATOM 721 N N . SER A 1 97 ? -21.682 -9.561 -1.097 1.00 97.00 97 SER A N 1
ATOM 722 C CA . SER A 1 97 ? -22.410 -8.969 0.029 1.00 97.00 97 SER A CA 1
ATOM 723 C C . SER A 1 97 ? -21.559 -7.883 0.704 1.00 97.00 97 SER A C 1
ATOM 725 O O . SER A 1 97 ? -20.335 -7.882 0.547 1.00 97.00 97 SER A O 1
ATOM 727 N N . PRO A 1 98 ? -22.167 -6.956 1.465 1.00 94.19 98 PRO A N 1
ATOM 728 C CA . PRO A 1 98 ? -21.413 -6.038 2.314 1.00 94.19 98 PRO A CA 1
ATOM 729 C C . PRO A 1 98 ? -20.434 -6.771 3.237 1.00 94.19 98 PRO A C 1
ATOM 731 O O . PRO A 1 98 ? -19.280 -6.373 3.296 1.00 94.19 98 PRO A O 1
ATOM 734 N N . ASP A 1 99 ? -20.855 -7.885 3.841 1.00 94.38 99 ASP A N 1
ATOM 735 C CA . ASP A 1 99 ? -20.012 -8.681 4.743 1.00 94.38 99 ASP A CA 1
ATOM 736 C C . ASP A 1 99 ? -18.814 -9.330 4.041 1.00 94.38 99 ASP A C 1
ATOM 738 O O . ASP A 1 99 ? -17.784 -9.538 4.657 1.00 94.38 99 ASP A O 1
ATOM 742 N N . THR A 1 100 ? -18.920 -9.650 2.746 1.00 95.00 100 THR A N 1
ATOM 743 C CA . THR A 1 100 ? -17.774 -10.158 1.967 1.00 95.00 100 THR A CA 1
ATOM 744 C C . THR A 1 100 ? -16.786 -9.046 1.599 1.00 95.00 100 THR A C 1
ATOM 746 O O . THR A 1 100 ? -15.634 -9.327 1.280 1.00 95.00 100 THR A O 1
ATOM 749 N N . ARG A 1 101 ? -17.236 -7.785 1.570 1.00 92.69 101 ARG A N 1
ATOM 750 C CA . ARG A 1 101 ? -16.377 -6.628 1.266 1.00 92.69 101 ARG A CA 1
ATOM 751 C C . ARG A 1 101 ? -15.745 -5.993 2.501 1.00 92.69 101 ARG A C 1
ATOM 753 O O . ARG A 1 101 ? -14.763 -5.275 2.331 1.00 92.69 101 ARG A O 1
ATOM 760 N N . ALA A 1 102 ? -16.374 -6.161 3.661 1.00 87.50 102 ALA A N 1
ATOM 761 C CA . ALA A 1 102 ? -15.972 -5.592 4.944 1.00 87.50 102 ALA A CA 1
ATOM 762 C C . ALA A 1 102 ? -14.887 -6.438 5.617 1.00 87.50 102 ALA A C 1
ATOM 764 O O . ALA A 1 102 ? -14.036 -5.822 6.296 1.00 87.50 102 ALA A O 1
#

Secondary structure (DSSP, 8-state):
-HHHHHHHHHH-----SS--S--HHHH-TTHHHHHHHHHHHHTTSBPP-TT-S--S-EE---B-TTS-B---BEE---HHHHHHHHHHHHHHHTTS-HHHH-

pLDDT: mean 94.2, std 5.07, range [66.19, 98.31]

Foldseek 3Di:
DVVVVVVCVVVVDDDDPDDPDPDCVRQNPCRVVVVVVVQVVQALDEDDDPPDPQDDDWDDDDDDPVRDHRNYIYRDDDPVRVVVVCVVVVVVVVPDDPVVVD

Sequence (102 aa):
LLRAAAEAIATRGFHSAYPESPSKSVYGEEAPEAGERAFRALLERPFELPGHPGEAGAVGDEVSPYGLRLGITYPKLGAREAVATAKAAGRAWRRTSPDTRA